Protein AF-A0A450XBB9-F1 (afdb_monomer_lite)

Structure (mmCIF, N/CA/C/O backbone):
data_AF-A0A450XBB9-F1
#
_entry.id   AF-A0A450XBB9-F1
#
loop_
_atom_site.group_PDB
_atom_site.id
_atom_site.type_symbol
_atom_site.label_atom_id
_atom_site.label_alt_id
_atom_site.label_comp_id
_atom_site.label_asym_id
_atom_site.label_entity_id
_atom_site.label_seq_id
_atom_site.pdbx_PDB_ins_code
_atom_site.Cartn_x
_atom_site.Cartn_y
_atom_site.Cartn_z
_atom_site.occupancy
_atom_site.B_iso_or_equiv
_atom_site.auth_seq_id
_atom_site.auth_comp_id
_atom_site.auth_asym_id
_atom_site.auth_atom_id
_atom_site.pdbx_PDB_model_num
ATOM 1 N N . MET A 1 1 ? 25.686 9.792 -48.376 1.00 71.81 1 MET A N 1
ATOM 2 C CA . MET A 1 1 ? 25.567 8.497 -47.678 1.00 71.81 1 MET A CA 1
ATOM 3 C C . MET A 1 1 ? 25.522 7.381 -48.697 1.00 71.81 1 MET A C 1
ATOM 5 O O . MET A 1 1 ? 24.688 7.415 -49.598 1.00 71.81 1 MET A O 1
ATOM 9 N N . SER A 1 2 ? 26.422 6.423 -48.548 1.00 94.50 2 SER A N 1
ATOM 10 C CA . SER A 1 2 ? 26.386 5.122 -49.202 1.00 94.50 2 SER A CA 1
ATOM 11 C C . SER A 1 2 ? 25.201 4.286 -48.708 1.00 94.50 2 SER A C 1
ATOM 13 O O . SER A 1 2 ? 24.670 4.494 -47.617 1.00 94.50 2 SER A O 1
ATOM 15 N N . GLU A 1 3 ? 24.798 3.297 -49.503 1.00 93.44 3 GLU A N 1
ATOM 16 C CA . GLU A 1 3 ? 23.735 2.348 -49.142 1.00 93.44 3 GLU A CA 1
ATOM 17 C C . GLU A 1 3 ? 24.056 1.543 -47.873 1.00 93.44 3 GLU A C 1
ATOM 19 O O . GLU A 1 3 ? 23.157 1.144 -47.137 1.00 93.44 3 GLU A O 1
ATOM 24 N N . LYS A 1 4 ? 25.344 1.320 -47.585 1.00 94.75 4 LYS A N 1
ATOM 25 C CA . LYS A 1 4 ? 25.778 0.667 -46.347 1.00 94.75 4 LYS A CA 1
ATOM 26 C C . LYS A 1 4 ? 25.521 1.560 -45.130 1.00 94.75 4 LYS A C 1
ATOM 28 O O . LYS A 1 4 ? 24.911 1.097 -44.175 1.00 94.75 4 LYS A O 1
ATOM 33 N N . GLU A 1 5 ? 25.908 2.832 -45.207 1.00 93.88 5 GLU A N 1
ATOM 34 C CA . GLU A 1 5 ? 25.705 3.799 -44.118 1.00 93.88 5 GLU A CA 1
ATOM 35 C C . GLU A 1 5 ? 24.218 4.040 -43.828 1.00 93.88 5 GLU A C 1
ATOM 37 O O . GLU A 1 5 ? 23.841 4.181 -42.669 1.00 93.88 5 GLU A O 1
ATOM 42 N N . LYS A 1 6 ? 23.356 4.047 -44.858 1.00 95.31 6 LYS A N 1
ATOM 43 C CA . LYS A 1 6 ? 21.896 4.133 -44.659 1.00 95.31 6 LYS A CA 1
ATOM 44 C C . LYS A 1 6 ? 21.364 2.941 -43.868 1.00 95.31 6 LYS A C 1
ATOM 46 O O . LYS A 1 6 ? 20.691 3.137 -42.868 1.00 95.31 6 LYS A O 1
ATOM 51 N N . ARG A 1 7 ? 21.727 1.715 -44.263 1.00 94.19 7 ARG A N 1
ATOM 52 C CA . ARG A 1 7 ? 21.279 0.495 -43.570 1.00 94.19 7 ARG A CA 1
ATOM 53 C C . ARG A 1 7 ? 21.745 0.429 -42.118 1.00 94.19 7 ARG A C 1
ATOM 55 O O . ARG A 1 7 ? 20.984 0.002 -41.254 1.00 94.19 7 ARG A O 1
ATOM 62 N N . GLU A 1 8 ? 22.983 0.830 -41.846 1.00 95.12 8 GLU A N 1
ATOM 63 C CA . GLU A 1 8 ? 23.518 0.875 -40.480 1.00 95.12 8 GLU A CA 1
ATOM 64 C C . GLU A 1 8 ? 22.780 1.913 -39.627 1.00 95.12 8 GLU A C 1
ATOM 66 O O . GLU A 1 8 ? 22.419 1.622 -38.485 1.00 95.12 8 GLU A O 1
ATOM 71 N N . TYR A 1 9 ? 22.485 3.084 -40.199 1.00 94.62 9 TYR A N 1
ATOM 72 C CA . TYR A 1 9 ? 21.682 4.110 -39.541 1.00 94.62 9 TYR A CA 1
ATOM 73 C C . TYR A 1 9 ? 20.257 3.624 -39.242 1.00 94.62 9 TYR A C 1
ATOM 75 O O . TYR A 1 9 ? 19.817 3.717 -38.099 1.00 94.62 9 TYR A O 1
ATOM 83 N N . ASP A 1 10 ? 19.564 3.042 -40.222 1.00 96.12 10 ASP A N 1
ATOM 84 C CA . ASP A 1 10 ? 18.196 2.537 -40.047 1.00 96.12 10 ASP A CA 1
ATOM 85 C C . ASP A 1 10 ? 18.139 1.447 -38.963 1.00 96.12 10 ASP A C 1
ATOM 87 O O . ASP A 1 10 ? 17.303 1.501 -38.060 1.00 96.12 10 ASP A O 1
ATOM 91 N N . THR A 1 11 ? 19.104 0.520 -38.977 1.00 96.25 11 THR A N 1
ATOM 92 C CA . THR A 1 11 ? 19.228 -0.536 -37.956 1.00 96.25 11 THR A CA 1
ATOM 93 C C . THR A 1 11 ? 19.423 0.055 -36.558 1.00 96.25 11 THR A C 1
ATOM 95 O O . THR A 1 11 ? 18.804 -0.396 -35.592 1.00 96.25 11 THR A O 1
ATOM 98 N N . PHE A 1 12 ? 20.272 1.079 -36.431 1.00 95.62 12 PHE A N 1
ATOM 99 C CA . PHE A 1 12 ? 20.483 1.771 -35.162 1.00 95.62 12 PHE A CA 1
ATOM 100 C C . PHE A 1 12 ? 19.202 2.449 -34.661 1.00 95.62 12 PHE A C 1
ATOM 102 O O . PHE A 1 12 ? 18.874 2.338 -33.478 1.00 95.62 12 PHE A O 1
ATOM 109 N N . ILE A 1 13 ? 18.460 3.120 -35.547 1.00 97.06 13 ILE A N 1
ATOM 110 C CA . ILE A 1 13 ? 17.205 3.792 -35.195 1.00 97.06 13 ILE A CA 1
ATOM 111 C C . ILE A 1 13 ? 16.146 2.786 -34.738 1.00 97.06 13 ILE A C 1
ATOM 113 O O . ILE A 1 13 ? 15.478 3.028 -33.730 1.00 97.06 13 ILE A O 1
ATOM 117 N N . ASP A 1 14 ? 16.014 1.649 -35.419 1.00 96.75 14 ASP A N 1
ATOM 118 C CA . ASP A 1 14 ? 15.057 0.611 -35.034 1.00 96.75 14 ASP A CA 1
ATOM 119 C C . ASP A 1 14 ? 15.408 -0.023 -33.683 1.00 96.75 14 ASP A C 1
ATOM 121 O O . ASP A 1 14 ? 14.524 -0.220 -32.839 1.00 96.75 14 ASP A O 1
ATOM 125 N N . TYR A 1 15 ? 16.697 -0.261 -33.425 1.00 96.69 15 TYR A N 1
ATOM 126 C CA . TYR A 1 15 ? 17.163 -0.707 -32.113 1.00 96.69 15 TYR A CA 1
ATOM 127 C C . TYR A 1 15 ? 16.856 0.330 -31.026 1.00 96.69 15 TYR A C 1
ATOM 129 O O . TYR A 1 15 ? 16.277 -0.010 -29.993 1.00 96.69 15 TYR A O 1
ATOM 137 N N . ALA A 1 16 ? 17.188 1.603 -31.262 1.00 95.94 16 ALA A N 1
ATOM 138 C CA . ALA A 1 16 ? 16.953 2.678 -30.303 1.00 95.94 16 ALA A CA 1
ATOM 139 C C . ALA A 1 16 ? 15.459 2.849 -29.986 1.00 95.94 16 ALA A C 1
ATOM 141 O O . ALA A 1 16 ? 15.086 2.987 -28.819 1.00 95.94 16 ALA A O 1
ATOM 142 N N . ARG A 1 17 ? 14.591 2.776 -31.004 1.00 96.38 17 ARG A N 1
ATOM 143 C CA . ARG A 1 17 ? 13.132 2.834 -30.836 1.00 96.38 17 ARG A CA 1
ATOM 144 C C . ARG A 1 17 ? 12.620 1.654 -30.012 1.00 96.38 17 ARG A C 1
ATOM 146 O O . ARG A 1 17 ? 11.815 1.853 -29.105 1.00 96.38 17 ARG A O 1
ATOM 153 N N . SER A 1 18 ? 13.107 0.449 -30.299 1.00 97.19 18 SER A N 1
ATOM 154 C CA . SER A 1 18 ? 12.721 -0.764 -29.570 1.00 97.19 18 SER A CA 1
ATOM 155 C C . SER A 1 18 ? 13.163 -0.700 -28.107 1.00 97.19 18 SER A C 1
ATOM 157 O O . SER A 1 18 ? 12.367 -0.962 -27.207 1.00 97.19 18 SER A O 1
ATOM 159 N N . ALA A 1 19 ? 14.404 -0.274 -27.853 1.00 97.38 19 ALA A N 1
ATOM 160 C CA . ALA A 1 19 ? 14.932 -0.082 -26.506 1.00 97.38 19 ALA A CA 1
ATOM 161 C C . ALA A 1 19 ? 14.114 0.945 -25.714 1.00 97.38 19 ALA A C 1
ATOM 163 O O . ALA A 1 19 ? 13.768 0.710 -24.556 1.00 97.38 19 ALA A O 1
ATOM 164 N N . TRP A 1 20 ? 13.751 2.059 -26.349 1.00 97.25 20 TRP A N 1
ATOM 165 C CA . TRP A 1 20 ? 12.924 3.077 -25.716 1.00 97.25 20 TRP A CA 1
ATOM 166 C C . TRP A 1 20 ? 11.516 2.563 -25.393 1.00 97.25 20 TRP A C 1
ATOM 168 O O . TRP A 1 20 ? 11.032 2.780 -24.285 1.00 97.25 20 TRP A O 1
ATOM 178 N N . GLY A 1 21 ? 10.899 1.804 -26.306 1.00 97.88 21 GLY A N 1
ATOM 179 C CA . GLY A 1 21 ? 9.598 1.172 -26.077 1.00 97.88 21 GLY A CA 1
ATOM 180 C C . GLY A 1 21 ? 9.602 0.148 -24.937 1.00 97.88 21 GLY A C 1
ATOM 181 O O . GLY A 1 21 ? 8.629 0.059 -24.190 1.00 97.88 21 GLY A O 1
ATOM 182 N N . MET A 1 22 ? 10.700 -0.593 -24.752 1.00 98.06 22 MET A N 1
ATOM 183 C CA . MET A 1 22 ? 10.859 -1.492 -23.601 1.00 98.06 22 MET A CA 1
ATOM 184 C C . MET A 1 22 ? 10.957 -0.717 -22.283 1.00 98.06 22 MET A C 1
ATOM 186 O O . MET A 1 22 ? 10.303 -1.077 -21.308 1.00 98.06 22 MET A O 1
ATOM 190 N N . ILE A 1 23 ? 11.738 0.369 -22.253 1.00 98.00 23 ILE A N 1
ATOM 191 C CA . ILE A 1 23 ? 11.893 1.206 -21.054 1.00 98.00 23 ILE A CA 1
ATOM 192 C C . ILE A 1 23 ? 10.570 1.880 -20.679 1.00 98.00 23 ILE A C 1
ATOM 194 O O . ILE A 1 23 ? 10.236 1.956 -19.497 1.00 98.00 23 ILE A O 1
ATOM 198 N N . ASP A 1 24 ? 9.826 2.382 -21.664 1.00 98.12 24 ASP A N 1
ATOM 199 C CA . ASP A 1 24 ? 8.535 3.025 -21.426 1.00 98.12 24 ASP A CA 1
ATOM 200 C C . ASP A 1 24 ? 7.500 2.032 -20.883 1.00 98.12 24 ASP A C 1
ATOM 202 O O . ASP A 1 24 ? 6.876 2.303 -19.856 1.00 98.12 24 ASP A O 1
ATOM 206 N N . ASN A 1 25 ? 7.408 0.837 -21.482 1.00 98.12 25 ASN A N 1
ATOM 207 C CA . ASN A 1 25 ? 6.560 -0.241 -20.965 1.00 98.12 25 ASN A CA 1
ATOM 208 C C . ASN A 1 25 ? 6.916 -0.606 -19.524 1.00 98.12 25 ASN A C 1
ATOM 210 O O . ASN A 1 25 ? 6.042 -0.566 -18.665 1.00 98.12 25 ASN A O 1
ATOM 214 N N . ALA A 1 26 ? 8.194 -0.864 -19.234 1.00 98.44 26 ALA A N 1
ATOM 215 C CA . ALA A 1 26 ? 8.632 -1.224 -17.886 1.00 98.44 26 ALA A CA 1
ATOM 216 C C . ALA A 1 26 ? 8.305 -0.128 -16.853 1.00 98.44 26 ALA A C 1
ATOM 218 O O . ALA A 1 26 ? 7.948 -0.414 -15.711 1.00 98.44 26 ALA A O 1
ATOM 219 N N . ARG A 1 27 ? 8.397 1.153 -17.240 1.00 98.31 27 ARG A N 1
ATOM 220 C CA . ARG A 1 27 ? 8.009 2.278 -16.374 1.00 98.31 27 ARG A CA 1
ATOM 221 C C . ARG A 1 27 ? 6.506 2.346 -16.150 1.00 98.31 27 ARG A C 1
ATOM 223 O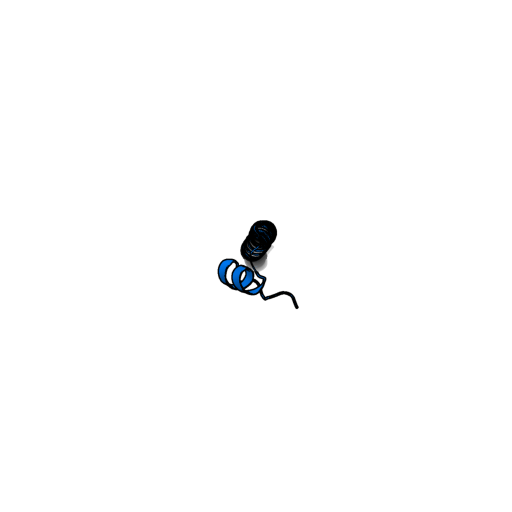 O . ARG A 1 27 ? 6.093 2.702 -15.047 1.00 98.31 27 ARG A O 1
ATOM 230 N N . ARG A 1 28 ? 5.704 2.071 -17.179 1.00 98.44 28 ARG A N 1
ATOM 231 C CA . ARG A 1 28 ? 4.245 2.041 -17.072 1.00 98.44 28 ARG A CA 1
ATOM 232 C C . ARG A 1 28 ? 3.796 0.894 -16.173 1.00 98.44 28 ARG A C 1
ATOM 234 O O . ARG A 1 28 ? 3.116 1.164 -15.190 1.00 98.44 28 ARG A O 1
ATOM 241 N N . GLU A 1 29 ? 4.264 -0.322 -16.440 1.00 98.38 29 GLU A N 1
ATOM 242 C CA . GLU A 1 29 ? 3.969 -1.509 -15.627 1.00 98.38 29 GLU A CA 1
ATOM 243 C C . GLU A 1 29 ? 4.379 -1.289 -14.168 1.00 98.38 29 GLU A C 1
ATOM 245 O O . GLU A 1 29 ? 3.571 -1.464 -13.262 1.00 98.38 29 GLU A O 1
ATOM 250 N N . GLY A 1 30 ? 5.587 -0.769 -13.922 1.00 98.69 30 GLY A N 1
ATOM 251 C CA . GLY A 1 30 ? 6.037 -0.473 -12.561 1.00 98.69 30 GLY A CA 1
ATOM 252 C C . GLY A 1 30 ? 5.170 0.561 -11.826 1.00 98.69 30 GLY A C 1
ATOM 253 O O . GLY A 1 30 ? 5.013 0.477 -10.607 1.00 98.69 30 GLY A O 1
ATOM 254 N N . ARG A 1 31 ? 4.588 1.537 -12.538 1.00 98.44 31 ARG A N 1
ATOM 255 C CA . ARG A 1 31 ? 3.645 2.503 -11.945 1.00 98.44 31 ARG A CA 1
ATOM 256 C C . ARG A 1 31 ? 2.289 1.870 -11.660 1.00 98.44 31 ARG A C 1
ATOM 258 O O . ARG A 1 31 ? 1.741 2.123 -10.591 1.00 98.44 31 ARG A O 1
ATOM 265 N N . GLU A 1 32 ? 1.769 1.083 -12.596 1.00 98.50 32 GLU A N 1
ATOM 266 C CA . GLU A 1 32 ? 0.488 0.385 -12.460 1.00 98.50 32 GLU A CA 1
ATOM 267 C C . GLU A 1 32 ? 0.538 -0.601 -11.288 1.00 98.50 32 GLU A C 1
ATOM 269 O O . GLU A 1 32 ? -0.264 -0.481 -10.363 1.00 98.50 32 GLU A O 1
ATOM 274 N N . GLU A 1 33 ? 1.556 -1.463 -11.238 1.00 98.38 33 GLU A N 1
ATOM 275 C CA . GLU A 1 33 ? 1.758 -2.386 -10.118 1.00 98.38 33 GLU A CA 1
ATOM 276 C C . GLU A 1 33 ? 1.943 -1.656 -8.784 1.00 98.38 33 GLU A C 1
ATOM 278 O O . GLU A 1 33 ? 1.432 -2.088 -7.749 1.00 98.38 33 GLU A O 1
ATOM 283 N N . GLY A 1 34 ? 2.704 -0.557 -8.781 1.00 98.69 34 GLY A N 1
ATOM 284 C CA . GLY A 1 34 ? 2.925 0.241 -7.578 1.00 98.69 34 GLY A CA 1
ATOM 285 C C . GLY A 1 34 ? 1.628 0.848 -7.042 1.00 98.69 34 GLY A C 1
ATOM 286 O O . GLY A 1 34 ? 1.405 0.861 -5.830 1.00 98.69 34 GLY A O 1
ATOM 287 N N . MET A 1 35 ? 0.758 1.317 -7.939 1.00 98.56 35 MET A N 1
ATOM 288 C CA . MET A 1 35 ? -0.550 1.862 -7.587 1.00 98.56 35 MET A CA 1
ATOM 289 C C . MET A 1 35 ? -1.495 0.773 -7.075 1.00 98.56 35 MET A C 1
ATOM 291 O O . MET A 1 35 ? -2.135 0.975 -6.045 1.00 98.56 35 MET A O 1
ATOM 295 N N . GLU A 1 36 ? -1.546 -0.380 -7.743 1.00 98.50 36 GLU A N 1
ATOM 296 C CA . GLU A 1 36 ? -2.377 -1.519 -7.341 1.00 98.50 36 GLU A CA 1
ATOM 297 C C . GLU A 1 36 ? -1.989 -2.028 -5.947 1.00 98.50 36 GLU A C 1
ATOM 299 O O . GLU A 1 36 ? -2.823 -2.041 -5.040 1.00 98.50 36 GLU A O 1
ATOM 304 N N . LYS A 1 37 ? -0.699 -2.324 -5.730 1.00 98.38 37 LYS A N 1
ATOM 305 C CA . LYS A 1 37 ? -0.173 -2.773 -4.428 1.00 98.38 37 LYS A CA 1
ATOM 306 C C . LYS A 1 37 ? -0.417 -1.740 -3.327 1.00 98.38 37 LYS A C 1
ATOM 308 O O . LYS A 1 37 ? -0.746 -2.092 -2.195 1.00 98.38 37 LYS A O 1
ATOM 313 N N . GLY A 1 38 ? -0.252 -0.454 -3.645 1.00 98.69 38 GLY A N 1
ATOM 314 C CA . GLY A 1 38 ? -0.518 0.637 -2.707 1.00 98.69 38 GLY A CA 1
ATOM 315 C C . GLY A 1 38 ? -1.993 0.722 -2.309 1.00 98.69 38 GLY A C 1
ATOM 316 O O . GLY A 1 38 ? -2.306 0.886 -1.129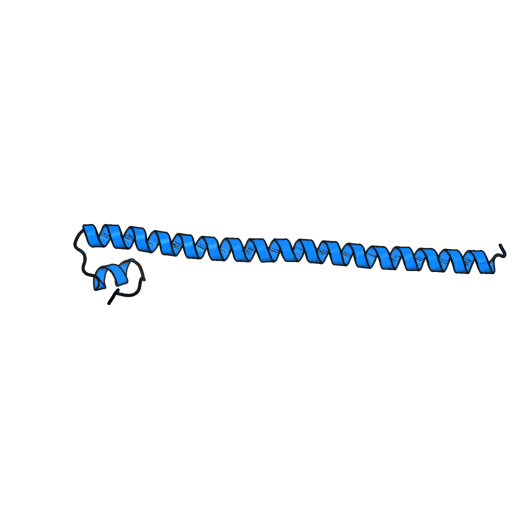 1.00 98.69 38 GLY A O 1
ATOM 317 N N . MET A 1 39 ? -2.898 0.574 -3.277 1.00 98.56 39 MET A N 1
ATOM 318 C CA . MET A 1 39 ? -4.340 0.619 -3.051 1.00 98.56 39 MET A CA 1
ATOM 319 C C . MET A 1 39 ? -4.836 -0.595 -2.260 1.00 98.56 39 MET A C 1
ATOM 321 O O . MET A 1 39 ? -5.609 -0.421 -1.319 1.00 98.56 39 MET A O 1
ATOM 325 N N . GLU A 1 40 ? -4.368 -1.799 -2.593 1.00 98.50 40 GLU A N 1
ATOM 326 C CA . GLU A 1 40 ? -4.709 -3.027 -1.868 1.00 98.50 40 GLU A CA 1
ATOM 327 C C . GLU A 1 40 ? -4.289 -2.931 -0.398 1.00 98.50 40 GLU A C 1
ATOM 329 O O . GLU A 1 40 ? -5.125 -3.082 0.498 1.00 98.50 40 GLU A O 1
ATOM 334 N N . LYS A 1 41 ? -3.025 -2.565 -0.145 1.00 98.31 41 LYS A N 1
ATOM 335 C CA . LYS A 1 41 ? -2.503 -2.401 1.216 1.00 98.31 41 LYS A CA 1
ATOM 336 C C . LYS A 1 41 ? -3.272 -1.336 1.999 1.00 98.31 41 LYS A C 1
ATOM 338 O O . LYS A 1 41 ? -3.635 -1.566 3.151 1.00 98.31 41 LYS A O 1
ATOM 343 N N . GLY A 1 42 ? -3.548 -0.187 1.381 1.00 98.62 42 GLY A N 1
ATOM 344 C CA . GLY A 1 42 ? -4.315 0.885 2.019 1.00 98.62 42 GLY A CA 1
ATOM 345 C C . GLY A 1 42 ? -5.750 0.466 2.355 1.00 98.62 42 GLY A C 1
ATOM 346 O O . GLY A 1 42 ? -6.266 0.808 3.418 1.00 98.62 42 GLY A O 1
ATOM 347 N N . MET A 1 43 ? -6.393 -0.315 1.484 1.00 98.50 43 MET A N 1
ATOM 348 C CA . MET A 1 43 ? -7.742 -0.827 1.721 1.00 98.50 43 MET A CA 1
ATOM 349 C C . MET A 1 43 ? -7.773 -1.870 2.842 1.00 98.50 43 MET A C 1
ATOM 351 O O . MET A 1 43 ? -8.696 -1.854 3.659 1.00 98.50 43 MET A O 1
ATOM 355 N N . GLU A 1 44 ? -6.795 -2.774 2.894 1.00 98.50 44 GLU A N 1
ATOM 356 C CA . GLU A 1 44 ? -6.674 -3.762 3.969 1.00 98.50 44 GLU A CA 1
ATOM 357 C C . GLU A 1 44 ? -6.429 -3.084 5.323 1.00 98.50 44 GLU A C 1
ATOM 359 O O . GLU A 1 44 ? -7.136 -3.364 6.296 1.00 98.50 44 GLU A O 1
ATOM 364 N N . GLU A 1 45 ? -5.487 -2.140 5.375 1.00 98.25 45 GLU A N 1
ATOM 365 C CA . GLU A 1 45 ? -5.170 -1.393 6.590 1.00 98.25 45 GLU A CA 1
ATOM 366 C C . GLU A 1 45 ? -6.376 -0.586 7.082 1.00 98.25 45 GLU A C 1
ATOM 368 O O . GLU A 1 45 ? -6.758 -0.715 8.247 1.00 98.25 45 GLU A O 1
ATOM 373 N N . GLY A 1 46 ? -7.051 0.139 6.184 1.00 98.50 46 GLY A N 1
ATOM 374 C CA . GLY A 1 46 ? -8.251 0.903 6.519 1.00 98.50 46 GLY A CA 1
ATOM 375 C C . GLY A 1 46 ? -9.415 0.029 6.997 1.00 98.50 46 GLY A C 1
ATOM 376 O O . GLY A 1 46 ? -10.115 0.389 7.944 1.00 98.50 46 GLY A O 1
ATOM 377 N N . LYS A 1 47 ? -9.614 -1.159 6.405 1.00 98.38 47 LYS A N 1
ATOM 378 C CA . LYS A 1 47 ? -10.617 -2.126 6.888 1.00 98.38 47 LYS A CA 1
ATOM 379 C C . LYS A 1 47 ? -10.289 -2.622 8.293 1.00 98.38 47 LYS A C 1
ATOM 381 O O . LYS A 1 47 ? -11.187 -2.700 9.131 1.00 98.38 47 LYS A O 1
ATOM 386 N N . ARG A 1 48 ? -9.023 -2.959 8.555 1.00 97.62 48 ARG A N 1
ATOM 387 C CA . ARG A 1 48 ? -8.566 -3.446 9.862 1.00 97.62 48 ARG A CA 1
ATOM 388 C C . ARG A 1 48 ? -8.709 -2.372 10.938 1.00 97.62 48 ARG A C 1
ATOM 390 O O . ARG A 1 48 ? -9.236 -2.662 12.009 1.00 97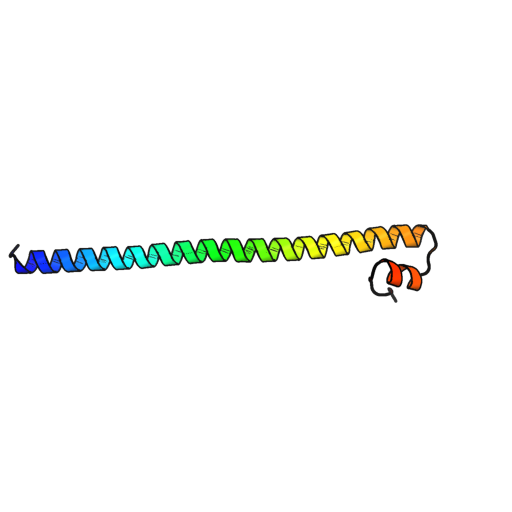.62 48 ARG A O 1
ATOM 397 N N . GLU A 1 49 ? -8.283 -1.145 10.648 1.00 97.56 49 GLU A N 1
ATOM 398 C CA . GLU A 1 49 ? -8.412 -0.010 11.565 1.00 97.56 49 GLU A CA 1
ATOM 399 C C . GLU A 1 49 ? -9.884 0.315 11.837 1.00 97.56 49 GLU A C 1
ATOM 401 O O . GLU A 1 49 ? -10.283 0.430 12.994 1.00 97.56 49 GLU A O 1
ATOM 406 N N . GLY A 1 50 ? -10.723 0.349 10.798 1.00 98.00 50 GLY A N 1
ATOM 407 C CA . GLY A 1 50 ? -12.161 0.564 10.945 1.00 98.00 50 GLY A CA 1
ATOM 408 C C . GLY A 1 50 ? -12.848 -0.518 11.784 1.00 98.00 50 GLY A C 1
ATOM 409 O O . GLY A 1 50 ? -13.650 -0.204 12.663 1.00 98.00 50 GLY A O 1
ATOM 410 N N . ALA A 1 51 ? -12.511 -1.793 11.566 1.00 97.00 51 ALA A N 1
ATOM 411 C CA . ALA A 1 51 ? -13.032 -2.899 12.369 1.00 97.00 51 ALA A CA 1
ATOM 412 C C . ALA A 1 51 ? -12.585 -2.801 13.836 1.00 97.00 51 ALA A C 1
ATOM 414 O O . ALA A 1 51 ? -13.399 -2.988 14.741 1.00 97.00 51 ALA A O 1
ATOM 415 N N . HIS A 1 52 ? -11.318 -2.454 14.079 1.00 96.12 52 HIS A N 1
ATOM 416 C CA . HIS A 1 52 ? -10.791 -2.267 15.427 1.00 96.12 52 HIS A CA 1
ATOM 417 C C . HIS A 1 52 ? -11.465 -1.093 16.147 1.00 96.12 52 HIS A C 1
ATOM 419 O O . HIS A 1 52 ? -11.950 -1.251 17.268 1.00 96.12 52 HIS A O 1
ATOM 425 N N . GLN A 1 53 ? -11.585 0.058 15.481 1.00 97.69 53 GLN A N 1
ATOM 426 C CA . GLN A 1 53 ? -12.281 1.225 16.015 1.00 97.69 53 GLN A CA 1
ATOM 427 C C . GLN A 1 53 ? -13.740 0.892 16.338 1.00 97.69 53 GLN A C 1
ATOM 429 O O . GLN A 1 53 ? -14.247 1.261 17.399 1.00 97.69 53 GLN A O 1
ATOM 434 N N . LYS A 1 54 ? -14.405 0.119 15.470 1.00 97.31 54 LYS A N 1
ATOM 435 C CA . LYS A 1 54 ? -15.777 -0.317 15.720 1.00 97.31 54 LYS A CA 1
ATOM 436 C C . LYS A 1 54 ? -15.886 -1.233 16.936 1.00 97.31 54 LYS A C 1
ATOM 438 O O . LYS A 1 54 ? -16.806 -1.069 17.737 1.00 97.31 54 LYS A O 1
ATOM 443 N N . ALA A 1 55 ? -14.953 -2.169 17.096 1.00 96.56 55 ALA A N 1
ATOM 444 C CA . ALA A 1 55 ? -14.900 -3.038 18.267 1.00 96.56 55 ALA A CA 1
ATOM 445 C C . ALA A 1 55 ? -14.718 -2.226 19.562 1.00 96.56 55 ALA A C 1
ATOM 447 O O . ALA A 1 55 ? -15.400 -2.498 20.550 1.00 96.56 55 ALA A O 1
ATOM 448 N N . LEU A 1 56 ? -13.880 -1.181 19.543 1.00 96.19 56 LEU A N 1
ATOM 449 C CA . LEU A 1 56 ? -13.690 -0.274 20.681 1.00 96.19 56 LEU A CA 1
ATOM 450 C C . LEU A 1 56 ? -14.959 0.521 21.017 1.00 96.19 56 LEU A C 1
ATOM 452 O O . LEU A 1 56 ? -15.329 0.622 22.187 1.00 96.19 56 LEU A O 1
ATOM 456 N N . GLU A 1 57 ? -15.663 1.053 20.016 1.00 97.44 57 GLU A N 1
ATOM 457 C CA . GLU A 1 57 ? -16.949 1.735 20.223 1.00 97.44 57 GLU A CA 1
ATOM 458 C C . GLU A 1 57 ? -17.978 0.820 20.894 1.00 97.44 57 GLU A C 1
ATOM 460 O O . GLU A 1 57 ? -18.657 1.226 21.843 1.00 97.44 57 GLU A O 1
ATOM 465 N N . ILE A 1 58 ? -18.075 -0.425 20.419 1.00 96.94 58 ILE A N 1
ATOM 466 C CA . ILE A 1 58 ? -18.967 -1.436 20.991 1.00 96.94 58 ILE A CA 1
ATOM 467 C C . ILE A 1 58 ? -18.542 -1.744 22.430 1.00 96.94 58 ILE A C 1
ATOM 469 O O . ILE A 1 58 ? -19.382 -1.703 23.327 1.00 96.94 58 ILE A O 1
ATOM 473 N N . ALA A 1 59 ? -17.252 -1.972 22.685 1.00 96.38 59 ALA A N 1
ATOM 474 C CA . ALA A 1 59 ? -16.738 -2.236 24.027 1.00 96.38 59 ALA A CA 1
ATOM 475 C C . ALA A 1 59 ? -17.074 -1.106 25.013 1.00 96.38 59 ALA A C 1
ATOM 477 O O . ALA A 1 59 ? -17.495 -1.370 26.140 1.00 96.38 59 ALA A O 1
ATOM 478 N N . LEU A 1 60 ? -16.958 0.156 24.587 1.00 96.06 60 LEU A N 1
ATOM 479 C CA . LEU A 1 60 ? -17.341 1.314 25.398 1.00 96.06 60 LEU A CA 1
ATOM 480 C C . LEU A 1 60 ? -18.844 1.339 25.701 1.00 96.06 60 LEU A C 1
ATOM 482 O O . LEU A 1 60 ? -19.231 1.640 26.832 1.00 96.06 60 LEU A O 1
ATOM 486 N N . ALA A 1 61 ? -19.693 1.019 24.722 1.00 97.75 61 ALA A N 1
ATOM 487 C CA . ALA A 1 61 ? -21.137 0.935 24.925 1.00 97.75 61 ALA A CA 1
ATOM 488 C C . ALA A 1 61 ? -21.511 -0.189 25.908 1.00 97.75 61 ALA A C 1
ATOM 490 O O . ALA A 1 61 ? -22.288 0.039 26.835 1.00 97.75 61 ALA A O 1
ATOM 491 N N . LEU A 1 62 ? -20.902 -1.369 25.766 1.00 96.50 62 LEU A N 1
ATOM 492 C CA . LEU A 1 62 ? -21.120 -2.511 26.657 1.00 96.50 62 LEU A CA 1
ATOM 493 C C . LEU A 1 62 ? -20.625 -2.234 28.083 1.00 96.50 62 LEU A C 1
ATOM 495 O O . LEU A 1 62 ? -21.318 -2.549 29.049 1.00 96.50 62 LEU A O 1
ATOM 499 N N . LYS A 1 63 ? -19.474 -1.566 28.228 1.00 95.81 63 LYS A N 1
ATOM 500 C CA . LYS A 1 63 ? -18.968 -1.114 29.532 1.00 95.81 63 LYS A CA 1
ATOM 501 C C . LYS A 1 63 ? -19.954 -0.169 30.216 1.00 95.81 63 LYS A C 1
ATOM 503 O O . LYS A 1 63 ? -20.221 -0.316 31.404 1.00 95.81 63 LYS A O 1
ATOM 508 N N . ARG A 1 64 ? -20.528 0.784 29.472 1.00 96.44 64 ARG A N 1
ATOM 509 C CA . ARG A 1 64 ? -21.563 1.700 29.991 1.00 96.44 64 ARG A CA 1
ATOM 510 C C . ARG A 1 64 ? -22.855 0.973 30.369 1.00 96.44 64 ARG A C 1
ATOM 512 O O . ARG A 1 64 ? -23.534 1.415 31.286 1.00 96.44 64 ARG A O 1
ATOM 519 N N . ALA A 1 65 ? -23.166 -0.135 29.700 1.00 96.94 65 ALA A N 1
ATOM 520 C CA . ALA A 1 65 ? -24.284 -1.012 30.040 1.00 96.94 65 ALA A CA 1
ATOM 521 C C . ALA A 1 65 ? -24.006 -1.932 31.249 1.00 96.94 65 ALA A C 1
ATOM 523 O O . ALA A 1 65 ? -24.884 -2.693 31.645 1.00 96.94 65 ALA A O 1
ATOM 524 N N . GLY A 1 66 ? -22.815 -1.855 31.855 1.00 96.25 66 GLY A N 1
ATOM 525 C CA . GLY A 1 66 ? -22.473 -2.577 33.083 1.00 96.25 66 GLY A CA 1
ATOM 526 C C . GLY A 1 66 ? -21.931 -3.9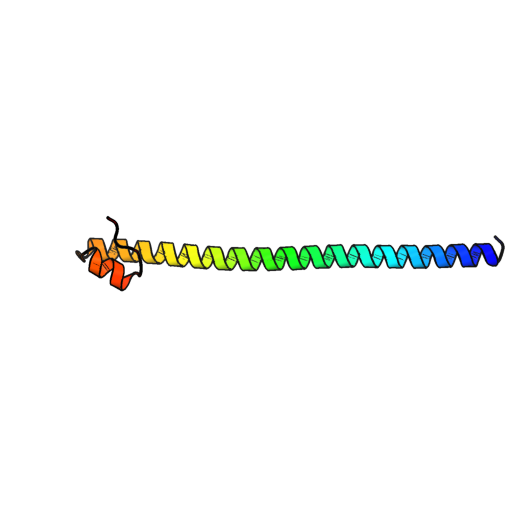91 32.873 1.00 96.25 66 GLY A C 1
ATOM 527 O O . GLY A 1 66 ? -21.854 -4.750 33.836 1.00 96.25 66 GLY A O 1
ATOM 528 N N . LEU A 1 67 ? -21.550 -4.362 31.646 1.00 96.25 67 LEU A N 1
ATOM 529 C CA . LEU A 1 67 ? -20.940 -5.667 31.390 1.00 96.25 67 LEU A CA 1
ATOM 530 C C . LEU A 1 67 ? -19.529 -5.740 31.983 1.00 96.25 67 LEU A C 1
ATOM 532 O O . LEU A 1 67 ? -18.782 -4.757 31.999 1.00 96.25 67 LEU A O 1
ATOM 536 N N . SER A 1 68 ? -19.154 -6.935 32.438 1.00 95.31 68 SER A N 1
ATOM 537 C CA . SER A 1 68 ? -17.806 -7.194 32.941 1.00 95.31 68 SER A CA 1
ATOM 538 C C . SER A 1 68 ? -16.768 -7.193 31.807 1.00 95.31 68 SER A C 1
ATOM 540 O O . SER A 1 68 ? -17.108 -7.509 30.663 1.00 95.31 68 SER A O 1
ATOM 542 N N . PRO A 1 69 ? -15.484 -6.910 32.100 1.00 93.31 69 PRO A N 1
ATOM 543 C CA . PRO A 1 69 ? -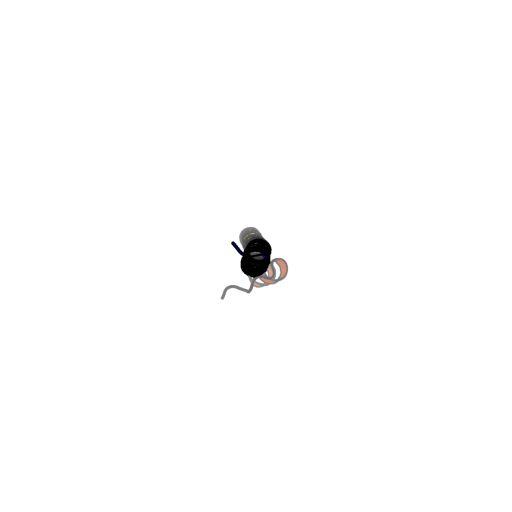14.415 -6.968 31.101 1.00 93.31 69 PRO A CA 1
ATOM 544 C C . PRO A 1 69 ? -14.336 -8.304 30.348 1.00 93.31 69 PRO A C 1
ATOM 546 O O . PRO A 1 69 ? -14.105 -8.306 29.142 1.00 93.31 69 PRO A O 1
ATOM 549 N N . GLY A 1 70 ? -14.597 -9.428 31.027 1.00 94.81 70 GLY A N 1
ATOM 550 C CA . GLY A 1 70 ? -14.622 -10.754 30.400 1.00 94.81 70 GLY A CA 1
ATOM 551 C C . GLY A 1 70 ? -15.743 -10.912 29.370 1.00 94.81 70 GLY A C 1
ATOM 552 O O . GLY A 1 70 ? -15.492 -11.361 28.257 1.00 94.81 70 GLY A O 1
ATOM 553 N N . GLN A 1 71 ? -16.961 -10.465 29.695 1.00 94.81 71 GLN A N 1
ATOM 554 C CA . GLN A 1 71 ? -18.094 -10.499 28.756 1.00 94.81 71 GLN A CA 1
ATOM 555 C C . GLN A 1 71 ? -17.875 -9.560 27.562 1.00 94.81 71 GLN A C 1
ATOM 557 O O . GLN A 1 71 ? -18.266 -9.864 26.439 1.00 94.81 71 GLN A O 1
ATOM 562 N N . ILE A 1 72 ? -17.240 -8.409 27.788 1.00 95.62 72 ILE A N 1
ATOM 563 C CA . ILE A 1 72 ? -16.917 -7.465 26.713 1.00 95.62 72 ILE A CA 1
ATOM 564 C C . ILE A 1 72 ? -15.891 -8.071 25.755 1.00 95.62 72 ILE A C 1
ATOM 566 O O . ILE A 1 72 ? -16.064 -7.961 24.540 1.00 95.62 72 ILE A O 1
ATOM 570 N N . ALA A 1 73 ? -14.852 -8.724 26.281 1.00 94.88 73 ALA A N 1
ATOM 571 C CA . ALA A 1 73 ? -13.850 -9.411 25.472 1.00 94.88 73 ALA A CA 1
ATOM 572 C C . ALA A 1 73 ? -14.472 -10.530 24.622 1.00 94.88 73 ALA A C 1
ATOM 574 O O . ALA A 1 73 ? -14.176 -10.630 23.435 1.00 94.88 73 ALA A O 1
ATOM 575 N N . GLU A 1 74 ? -15.401 -11.303 25.191 1.00 94.19 74 GLU A N 1
ATOM 576 C CA . GLU A 1 74 ? -16.136 -12.349 24.469 1.00 94.19 74 GLU A CA 1
ATOM 577 C C . GLU A 1 74 ? -16.956 -11.788 23.293 1.00 94.19 74 GLU A C 1
ATOM 579 O O . GLU A 1 74 ? -16.912 -12.333 22.193 1.00 94.19 74 GLU A O 1
ATOM 584 N N . VAL A 1 75 ? -17.667 -10.670 23.490 1.00 93.75 75 VAL A N 1
ATOM 585 C CA . VAL A 1 75 ? -18.530 -10.076 22.450 1.00 93.75 75 VAL A CA 1
ATOM 586 C C . VAL A 1 75 ? -17.734 -9.337 21.373 1.00 93.75 75 VAL A C 1
ATOM 588 O O . VAL A 1 75 ? -18.107 -9.352 20.201 1.00 93.75 75 VAL A O 1
ATOM 591 N N . THR A 1 76 ? -16.664 -8.642 21.757 1.00 93.81 76 THR A N 1
ATOM 592 C CA . THR A 1 76 ? -15.921 -7.749 20.848 1.00 93.81 76 THR A CA 1
ATOM 593 C C . THR A 1 76 ? -14.684 -8.391 20.232 1.00 93.81 76 THR A C 1
ATOM 595 O O . THR A 1 76 ? -14.126 -7.836 19.288 1.00 93.81 76 THR A O 1
ATOM 598 N N . GLY A 1 77 ? -14.234 -9.531 20.765 1.00 92.25 77 GLY A N 1
ATOM 599 C CA . GLY A 1 77 ? -12.968 -10.162 20.388 1.00 92.25 77 GLY A CA 1
ATOM 600 C C . GLY A 1 77 ? -11.730 -9.354 20.795 1.00 92.25 77 GLY A C 1
ATOM 601 O O . GLY A 1 77 ? -10.619 -9.696 20.391 1.00 92.25 77 GLY A O 1
ATOM 602 N N . LEU A 1 78 ? -11.899 -8.274 21.565 1.00 92.62 78 LEU A N 1
ATOM 603 C CA . LEU A 1 78 ? -10.792 -7.493 22.105 1.00 92.62 78 LEU A CA 1
ATOM 604 C C . LEU A 1 78 ? -10.173 -8.212 23.310 1.00 92.62 78 LEU A C 1
ATOM 606 O O . LEU A 1 78 ? -10.895 -8.850 24.077 1.00 92.62 78 LEU A O 1
ATOM 610 N N . PRO A 1 79 ? -8.852 -8.090 23.521 1.00 89.06 79 PRO A N 1
ATOM 611 C CA . PRO A 1 79 ? -8.223 -8.617 24.723 1.00 89.06 79 PRO A CA 1
ATOM 612 C C . PRO A 1 79 ? -8.789 -7.929 25.970 1.00 89.06 79 PRO A C 1
ATOM 614 O O . PRO A 1 79 ? -9.146 -6.748 25.943 1.00 89.06 79 PRO A O 1
ATOM 617 N N . VAL A 1 80 ? -8.852 -8.669 27.077 1.00 82.88 80 VAL A N 1
ATOM 618 C CA . VAL A 1 80 ? -9.208 -8.094 28.377 1.00 82.88 80 VAL A CA 1
ATOM 619 C C . VAL A 1 80 ? -8.117 -7.092 28.752 1.00 82.88 80 VAL A C 1
ATOM 621 O O . VAL A 1 80 ? -6.942 -7.448 28.783 1.00 82.88 80 VAL A O 1
ATOM 624 N N . ALA A 1 81 ? -8.500 -5.838 28.989 1.00 65.75 81 ALA A N 1
ATOM 625 C CA . ALA A 1 81 ? -7.587 -4.858 29.562 1.00 65.75 81 ALA A CA 1
ATOM 626 C C . ALA A 1 81 ? -7.263 -5.281 31.004 1.00 65.75 81 ALA A C 1
ATOM 628 O O . ALA A 1 81 ? -8.197 -5.528 31.771 1.00 65.75 81 ALA A O 1
ATOM 629 N N . GLU A 1 82 ? -5.970 -5.404 31.321 1.00 53.00 82 GLU A N 1
ATOM 630 C CA . GLU A 1 82 ? -5.469 -5.650 32.685 1.00 53.00 82 GLU A CA 1
ATOM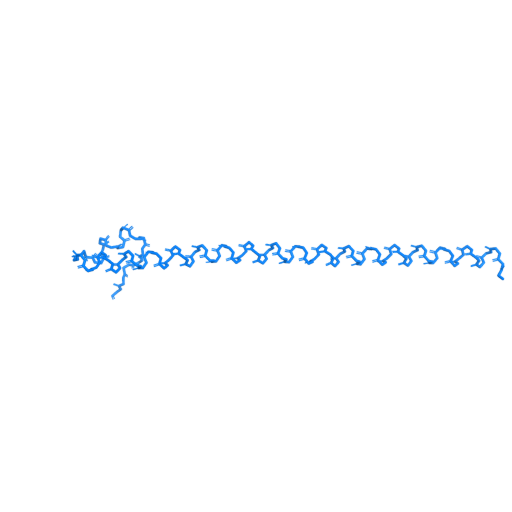 631 C C . GLU A 1 82 ? -5.932 -4.576 33.681 1.00 53.00 82 GLU A C 1
ATOM 633 O O . GLU A 1 82 ? -6.026 -3.385 33.290 1.00 53.00 82 GLU A O 1
#

Radius of gyration: 30.21 Å; chains: 1; bounding box: 51×21×82 Å

pLDDT: mean 95.24, std 6.79, range [53.0, 98.69]

Foldseek 3Di:
DDPVVVVVVVVVVVVVVVVVVVVVVVVVVVVVVVVVVVVVVVVVVVVVVVLVVVLVVQLVVVVVVVDDLVVSCVVSVDDRDD

Organism: NCBI:txid2126335

Sequence (82 aa):
MSEKEKREYDTFIDYARSAWGMIDNARREGREEGMEKGMEKGMEEGKREGAHQKALEIALALKRAGLSPGQIAEVTGLPVAE

Secondary structure (DSSP, 8-state):
--HHHHHHHHHHHHHHHHHHHHHHHHHHHHHHHHHHHHHHHHHHHHHHHHHHHHHHHHHHHHHHTT--HHHHHHHH-PPPP-